Protein AF-A0A376JUL7-F1 (afdb_monomer_lite)

Foldseek 3Di:
DQVLPDVQRLVLLLVLLVVQADPQQKHFDPDLQVSLVSSVQPDPCSSVSSVVSVVVCVVLPQWDFPQDPVGGRRMIGGDDVLLSVVVCVVVVVDDPDPVVVVVVVVCVVVVHDSPD

Secondary structure (DSSP, 8-state):
-GGGSTT---HHHHHHHHTT--TTSEEE-S-HHHHHHHTT--STTHHHHHHHHHHHHHHTTSEEEEEETTEEEEEEEEPPHHHHHHHHHHTTSS-SSHHHHHHHHHHHHTT--S--

pLDDT: mean 92.74, std 5.97, range [58.25, 98.31]

Structure (mmCIF, N/CA/C/O backbone):
data_AF-A0A376JUL7-F1
#
_entry.id   AF-A0A376JUL7-F1
#
loop_
_atom_site.group_PDB
_atom_site.id
_atom_site.type_symbol
_atom_site.label_atom_id
_atom_site.label_alt_id
_atom_site.label_comp_id
_atom_site.label_asym_id
_atom_site.label_entity_id
_atom_site.label_seq_id
_atom_site.pdbx_PDB_ins_code
_atom_site.Cartn_x
_atom_site.Cartn_y
_atom_site.Cartn_z
_atom_site.occupancy
_atom_site.B_iso_or_equiv
_atom_site.auth_seq_id
_atom_site.auth_comp_id
_atom_site.auth_asym_id
_atom_site.auth_atom_id
_atom_site.pdbx_PDB_model_num
ATOM 1 N N . MET A 1 1 ? -3.459 5.100 6.766 1.00 87.56 1 MET A N 1
ATOM 2 C CA . MET A 1 1 ? -2.263 4.467 6.167 1.00 87.56 1 MET A CA 1
ATOM 3 C C . MET A 1 1 ? -0.991 5.265 6.417 1.00 87.56 1 MET A C 1
ATOM 5 O O . MET A 1 1 ? -0.087 4.705 7.010 1.00 87.56 1 MET A O 1
ATOM 9 N N . ASP A 1 2 ? -0.907 6.551 6.065 1.00 92.69 2 ASP A N 1
ATOM 10 C CA . ASP A 1 2 ? 0.360 7.309 6.191 1.00 92.69 2 ASP A CA 1
ATOM 11 C C . ASP A 1 2 ? 0.894 7.420 7.625 1.00 92.69 2 ASP A C 1
ATOM 13 O O . ASP A 1 2 ? 2.094 7.302 7.853 1.00 92.69 2 ASP A O 1
ATOM 17 N N . GLY A 1 3 ? 0.004 7.525 8.616 1.00 89.81 3 GLY A N 1
ATOM 18 C CA . GLY A 1 3 ? 0.389 7.470 10.031 1.00 89.81 3 GLY A CA 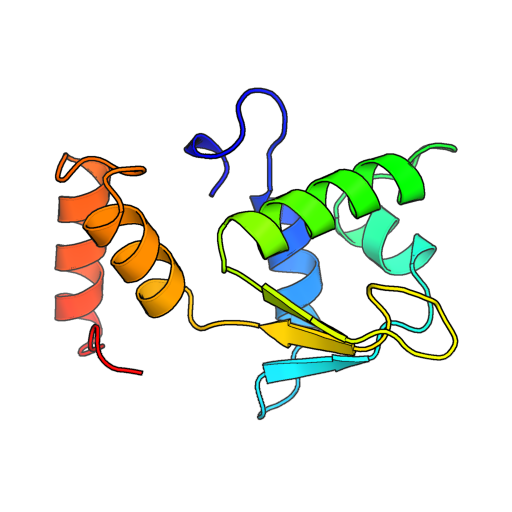1
ATOM 19 C C . GLY A 1 3 ? 1.028 6.142 10.473 1.00 89.81 3 GLY A C 1
ATOM 20 O O . GLY A 1 3 ? 1.669 6.107 11.516 1.00 89.81 3 GLY A O 1
ATOM 21 N N . LEU A 1 4 ? 0.892 5.068 9.684 1.00 90.38 4 LEU A N 1
ATOM 22 C CA . LEU A 1 4 ? 1.474 3.742 9.947 1.00 90.38 4 LEU A CA 1
ATOM 23 C C . LEU A 1 4 ? 2.890 3.591 9.368 1.00 90.38 4 LEU A C 1
ATOM 25 O O . LEU A 1 4 ? 3.541 2.568 9.577 1.00 90.38 4 LEU A O 1
ATOM 29 N N . SER A 1 5 ? 3.375 4.585 8.617 1.00 92.50 5 SER A N 1
ATOM 30 C CA . SER A 1 5 ? 4.711 4.576 8.022 1.00 92.50 5 SER A CA 1
ATOM 31 C C . SER A 1 5 ? 5.315 5.980 8.034 1.00 92.50 5 SER A C 1
ATOM 33 O O . SER A 1 5 ? 5.190 6.775 7.099 1.00 92.50 5 SER A O 1
ATOM 35 N N . LYS A 1 6 ? 5.974 6.310 9.149 1.00 90.19 6 LYS A N 1
ATOM 36 C CA . LYS A 1 6 ? 6.545 7.640 9.384 1.00 90.19 6 LYS A CA 1
ATOM 37 C C . LYS A 1 6 ? 7.601 7.987 8.326 1.00 90.19 6 LYS A C 1
ATOM 39 O O . LYS A 1 6 ? 8.531 7.222 8.094 1.00 90.19 6 LYS A O 1
ATOM 44 N N . GLY A 1 7 ? 7.456 9.154 7.693 1.00 90.44 7 GLY A N 1
ATOM 45 C CA . GLY A 1 7 ? 8.348 9.613 6.616 1.00 90.44 7 GLY A CA 1
ATOM 46 C C . GLY A 1 7 ? 8.235 8.795 5.325 1.00 90.44 7 GLY A C 1
ATOM 47 O O . GLY A 1 7 ? 9.077 8.913 4.438 1.00 90.44 7 GLY A O 1
ATOM 48 N N . SER A 1 8 ? 7.226 7.928 5.228 1.00 93.31 8 SER A N 1
ATOM 49 C CA . SER A 1 8 ? 7.064 6.977 4.138 1.00 93.31 8 SER A CA 1
ATOM 50 C C . SER A 1 8 ? 5.584 6.790 3.781 1.00 93.31 8 SER A C 1
ATOM 52 O O . SER A 1 8 ? 5.060 5.690 3.929 1.00 93.31 8 SER A O 1
ATOM 54 N N . PRO A 1 9 ? 4.894 7.853 3.314 1.00 94.44 9 PRO A N 1
ATOM 55 C CA . PRO A 1 9 ? 3.460 7.798 3.035 1.00 94.44 9 PRO A CA 1
ATOM 56 C C . PRO A 1 9 ? 3.134 6.666 2.056 1.00 94.44 9 PRO A C 1
ATOM 58 O O . PRO A 1 9 ? 3.854 6.452 1.078 1.00 94.44 9 PRO A O 1
ATOM 61 N N . LEU A 1 10 ? 2.070 5.927 2.363 1.00 97.19 10 LEU A N 1
ATOM 62 C CA . LEU A 1 10 ? 1.624 4.726 1.654 1.00 97.19 10 LEU A CA 1
ATOM 63 C C . LEU A 1 10 ? 0.364 4.985 0.818 1.00 97.19 10 LEU A C 1
ATOM 65 O O . LEU A 1 10 ? 0.068 4.212 -0.090 1.00 97.19 10 LEU A O 1
ATOM 69 N N . SER A 1 11 ? -0.391 6.039 1.139 1.00 95.88 11 SER A N 1
ATOM 70 C CA . SER A 1 11 ? -1.715 6.321 0.579 1.00 95.88 11 SER A CA 1
ATOM 71 C C . SER A 1 11 ? -1.713 6.448 -0.942 1.00 95.88 11 SER A C 1
ATOM 73 O O . SER A 1 11 ? -2.561 5.840 -1.585 1.00 95.88 11 SER A O 1
ATOM 75 N N . THR A 1 12 ? -0.745 7.156 -1.532 1.00 97.25 12 THR A N 1
ATOM 76 C CA . THR A 1 12 ? -0.665 7.327 -2.994 1.00 97.25 12 THR A CA 1
ATOM 77 C C . THR A 1 12 ? -0.347 6.020 -3.712 1.00 97.25 12 THR A C 1
ATOM 79 O O . THR A 1 12 ? -0.926 5.741 -4.756 1.00 97.25 12 THR A O 1
ATOM 82 N N . THR A 1 13 ? 0.511 5.176 -3.128 1.00 98.00 13 THR A N 1
ATOM 83 C CA . THR A 1 13 ? 0.790 3.836 -3.668 1.00 98.00 13 THR A CA 1
ATOM 84 C C . THR A 1 13 ? -0.438 2.940 -3.598 1.00 98.00 13 THR A C 1
ATOM 86 O O . THR A 1 13 ? -0.762 2.266 -4.570 1.00 98.00 13 THR A O 1
ATOM 89 N N . TYR A 1 14 ? -1.149 2.952 -2.470 1.00 97.12 14 TYR A N 1
ATOM 90 C CA . TYR A 1 14 ? -2.385 2.188 -2.328 1.00 97.12 14 TYR A CA 1
ATOM 91 C C . TYR A 1 14 ? -3.475 2.673 -3.293 1.00 97.12 14 TYR A C 1
ATOM 93 O O . TYR A 1 14 ? -4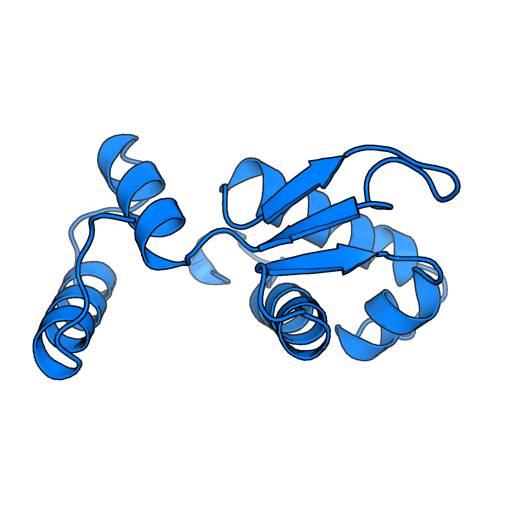.159 1.861 -3.906 1.00 97.12 14 TYR A O 1
ATOM 101 N N . LEU A 1 15 ? -3.610 3.989 -3.472 1.00 96.69 15 LEU A N 1
ATOM 102 C CA . LEU A 1 15 ? -4.586 4.581 -4.384 1.00 96.69 15 LEU A CA 1
ATOM 103 C C . LEU A 1 15 ? -4.300 4.218 -5.849 1.00 96.69 15 LEU A C 1
ATOM 105 O O . LEU A 1 15 ? -5.224 3.862 -6.574 1.00 96.69 15 LEU A O 1
ATOM 109 N N . ALA A 1 16 ? -3.031 4.242 -6.268 1.00 96.81 16 ALA A N 1
ATOM 110 C CA . ALA A 1 16 ? -2.634 3.817 -7.611 1.00 96.81 16 ALA A CA 1
ATOM 111 C C . ALA A 1 16 ? -2.987 2.342 -7.881 1.00 96.81 16 ALA A C 1
ATOM 113 O O . ALA A 1 16 ? -3.435 2.004 -8.974 1.00 96.81 16 ALA A O 1
ATOM 114 N N . LEU A 1 17 ? -2.846 1.469 -6.875 1.00 96.88 17 LEU A N 1
ATOM 115 C CA . LEU A 1 17 ? -3.330 0.091 -6.971 1.00 96.88 17 LEU A CA 1
ATOM 116 C C . LEU A 1 17 ? -4.857 0.041 -7.075 1.00 96.88 17 LEU A C 1
ATOM 118 O O . LEU A 1 17 ? -5.372 -0.635 -7.957 1.00 96.88 17 LEU A O 1
ATOM 122 N N . TRP A 1 18 ? -5.571 0.768 -6.210 1.00 94.50 18 TRP A N 1
ATOM 123 C CA . TRP A 1 18 ? -7.037 0.786 -6.171 1.00 94.50 18 TRP A CA 1
ATOM 124 C C . TRP A 1 18 ? -7.657 1.148 -7.525 1.00 94.50 18 TRP A C 1
ATOM 126 O O . TRP A 1 18 ? -8.648 0.552 -7.930 1.00 94.50 18 TRP A O 1
ATOM 136 N N . PHE A 1 19 ? -7.051 2.075 -8.270 1.00 94.06 19 PHE A N 1
ATOM 137 C CA . PHE A 1 19 ? -7.516 2.440 -9.613 1.00 94.06 19 PHE A CA 1
ATOM 138 C C . PHE A 1 19 ? -7.372 1.334 -10.668 1.00 94.06 19 PHE A C 1
ATOM 140 O O . PHE A 1 19 ? -7.954 1.448 -11.743 1.00 94.06 19 PHE A O 1
ATOM 147 N N . ARG A 1 20 ? -6.604 0.278 -10.386 1.00 92.31 20 ARG A N 1
ATOM 148 C CA . ARG A 1 20 ? -6.350 -0.853 -11.293 1.00 92.31 20 ARG A CA 1
ATOM 149 C C . ARG A 1 20 ? -7.043 -2.147 -10.859 1.00 92.31 20 ARG A C 1
ATOM 151 O O . ARG A 1 20 ? -6.806 -3.186 -11.468 1.00 92.31 20 ARG A O 1
ATOM 158 N N . VAL A 1 21 ? -7.843 -2.094 -9.797 1.00 90.56 21 VAL A N 1
ATOM 159 C CA . VAL A 1 21 ? -8.551 -3.244 -9.226 1.00 90.56 21 VAL A CA 1
ATOM 160 C C . VAL A 1 21 ? -9.633 -3.750 -10.188 1.00 90.56 21 VAL A C 1
ATOM 162 O O . VAL A 1 21 ? -10.434 -2.955 -10.674 1.00 90.56 21 VAL A O 1
ATOM 165 N N . SER A 1 22 ? -9.662 -5.064 -10.449 1.00 87.88 22 SER A N 1
ATOM 166 C CA . SER A 1 22 ? -10.816 -5.739 -11.064 1.00 87.88 22 SER A CA 1
ATOM 167 C C . SER A 1 22 ? -11.959 -5.924 -10.061 1.00 87.88 22 SER A C 1
ATOM 169 O O . SER A 1 22 ? -11.774 -5.729 -8.860 1.00 87.88 22 SER A O 1
ATOM 171 N N . ASP A 1 23 ? -13.124 -6.382 -10.517 1.00 79.69 23 ASP A N 1
ATOM 172 C CA . ASP A 1 23 ? -14.262 -6.662 -9.630 1.00 79.69 23 ASP A CA 1
ATOM 173 C C . ASP A 1 23 ? -13.916 -7.663 -8.505 1.00 79.69 23 ASP A C 1
ATOM 175 O O . ASP A 1 23 ? -14.470 -7.573 -7.409 1.00 79.69 23 ASP A O 1
ATOM 179 N N . GLU A 1 24 ? -12.954 -8.574 -8.719 1.00 83.38 24 GLU A N 1
ATOM 180 C CA . GLU A 1 24 ? -12.495 -9.528 -7.695 1.00 83.38 24 GLU A CA 1
ATOM 181 C C . GLU A 1 24 ? -11.382 -8.997 -6.771 1.00 83.38 24 GLU A C 1
ATOM 183 O O . GLU A 1 24 ? -10.833 -9.754 -5.967 1.00 83.38 24 GLU A O 1
ATOM 188 N N . GLY A 1 25 ? -10.996 -7.722 -6.868 1.00 88.94 25 GLY A N 1
ATOM 189 C CA . GLY A 1 25 ? -9.930 -7.165 -6.026 1.00 88.94 25 GLY A CA 1
ATOM 190 C C . GLY A 1 25 ? -8.508 -7.470 -6.513 1.00 88.94 25 GLY A C 1
ATOM 191 O O . GLY A 1 25 ? -7.544 -7.116 -5.827 1.00 88.94 25 GLY A O 1
ATOM 192 N N . LEU A 1 26 ? -8.351 -8.150 -7.654 1.00 95.00 26 LEU A N 1
ATOM 193 C CA . LEU A 1 26 ? -7.066 -8.622 -8.171 1.00 95.00 26 LEU A CA 1
ATOM 194 C C . LEU A 1 26 ? -6.450 -7.615 -9.149 1.00 95.00 26 LEU A C 1
ATOM 196 O O . LEU A 1 26 ? -7.131 -6.999 -9.964 1.00 95.00 26 LEU A O 1
ATOM 200 N N . ILE A 1 27 ? -5.127 -7.485 -9.084 1.00 96.50 27 ILE A N 1
ATOM 201 C CA . ILE A 1 27 ? -4.315 -6.666 -9.979 1.00 96.50 27 ILE A CA 1
ATOM 202 C C . ILE A 1 27 ? -3.169 -7.529 -10.508 1.00 96.50 27 ILE A C 1
ATOM 204 O O . ILE A 1 27 ? -2.419 -8.130 -9.732 1.00 96.50 27 ILE A O 1
ATOM 208 N N . GLU A 1 28 ? -2.996 -7.547 -11.829 1.00 96.19 28 GLU A N 1
ATOM 209 C CA . GLU A 1 28 ? -1.816 -8.112 -12.486 1.00 96.19 28 GLU A CA 1
ATOM 210 C C . GLU A 1 28 ? -0.842 -6.985 -12.869 1.00 96.19 28 GLU A C 1
ATOM 212 O O . GLU A 1 28 ? -1.111 -6.161 -13.747 1.00 96.19 28 GLU A O 1
ATOM 217 N N . ILE A 1 29 ? 0.316 -6.930 -12.210 1.00 96.25 29 ILE A N 1
ATOM 218 C CA . ILE A 1 29 ? 1.330 -5.897 -12.430 1.00 96.25 29 ILE A CA 1
ATOM 219 C C . ILE A 1 29 ? 2.357 -6.382 -13.453 1.00 96.25 29 ILE A C 1
ATOM 221 O O . ILE A 1 29 ? 3.298 -7.120 -13.141 1.00 96.25 29 ILE A O 1
ATOM 225 N N . ARG A 1 30 ? 2.219 -5.888 -14.684 1.00 95.12 30 ARG A N 1
ATOM 226 C CA . ARG A 1 30 ? 3.187 -6.124 -15.769 1.00 95.12 30 ARG A CA 1
ATOM 227 C C . ARG A 1 30 ? 4.268 -5.052 -15.864 1.00 95.12 30 ARG A C 1
ATOM 229 O O . ARG A 1 30 ? 5.404 -5.368 -16.201 1.00 95.12 30 ARG A O 1
ATOM 236 N N . ASP A 1 31 ? 3.931 -3.814 -15.512 1.00 94.75 31 ASP A N 1
ATOM 237 C CA . ASP A 1 31 ? 4.838 -2.670 -15.558 1.00 94.75 31 ASP A CA 1
ATOM 238 C C . ASP A 1 31 ? 4.911 -1.976 -14.190 1.00 94.75 31 ASP A C 1
ATOM 240 O O . ASP A 1 31 ? 3.994 -1.272 -13.761 1.00 94.75 31 ASP A O 1
ATOM 244 N N . LYS A 1 32 ? 6.029 -2.192 -13.490 1.00 95.44 32 LYS A N 1
ATOM 245 C CA . LYS A 1 32 ? 6.298 -1.571 -12.185 1.00 95.44 32 LYS A CA 1
ATOM 246 C C . LYS A 1 32 ? 6.655 -0.090 -12.305 1.00 95.44 32 LYS A C 1
ATOM 248 O O . LYS A 1 32 ? 6.443 0.648 -11.347 1.00 95.44 32 LYS A O 1
ATOM 253 N N . ALA A 1 33 ? 7.218 0.342 -13.434 1.00 95.69 33 ALA A N 1
ATOM 254 C CA . ALA A 1 33 ? 7.605 1.734 -13.637 1.00 95.69 33 ALA A CA 1
ATOM 255 C C . ALA A 1 33 ? 6.365 2.621 -13.785 1.00 95.69 33 ALA A C 1
ATOM 257 O O . ALA A 1 33 ? 6.299 3.669 -13.145 1.00 95.69 33 ALA A O 1
ATOM 258 N N . ALA A 1 34 ? 5.352 2.154 -14.523 1.00 95.44 34 ALA A N 1
ATOM 259 C CA . ALA A 1 34 ? 4.060 2.834 -14.621 1.00 95.44 34 ALA A CA 1
ATOM 260 C C . ALA A 1 34 ? 3.408 3.029 -13.241 1.00 95.44 34 ALA A C 1
ATOM 262 O O . ALA A 1 34 ? 3.053 4.147 -12.872 1.00 95.44 34 ALA A O 1
ATOM 263 N N . LEU A 1 35 ? 3.337 1.969 -12.429 1.00 96.31 35 LEU A N 1
ATOM 264 C CA . LEU A 1 35 ? 2.764 2.052 -11.081 1.00 96.31 35 LEU A CA 1
ATOM 265 C C . LEU A 1 35 ? 3.587 2.920 -10.125 1.00 96.31 35 LEU A C 1
ATOM 267 O O . LEU A 1 35 ? 3.018 3.629 -9.292 1.00 96.31 35 LEU A O 1
ATOM 271 N N . ALA A 1 36 ? 4.916 2.895 -10.233 1.00 97.44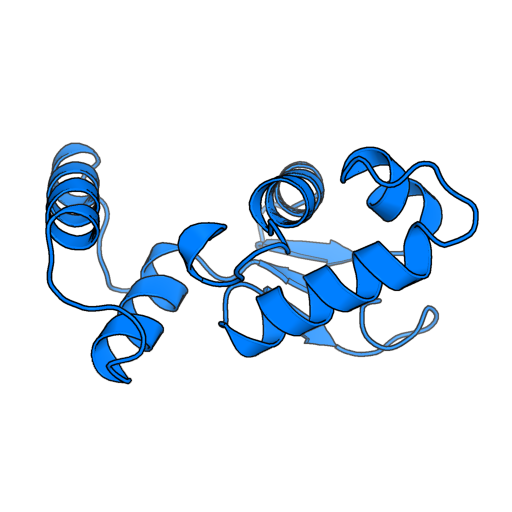 36 ALA A N 1
ATOM 272 C CA . ALA A 1 36 ? 5.768 3.795 -9.468 1.00 97.44 36 ALA A CA 1
ATOM 273 C C . ALA A 1 36 ? 5.486 5.263 -9.823 1.00 97.44 36 ALA A C 1
ATOM 275 O O . ALA A 1 36 ? 5.315 6.083 -8.920 1.00 97.44 36 ALA A O 1
ATOM 276 N N . PHE A 1 37 ? 5.363 5.575 -11.114 1.00 97.19 37 PHE A N 1
ATOM 277 C CA . PHE A 1 37 ? 5.035 6.914 -11.595 1.00 97.19 37 PHE A CA 1
ATOM 278 C C . PHE A 1 37 ? 3.645 7.373 -11.128 1.00 97.19 37 PHE A C 1
ATOM 280 O O . PHE A 1 37 ? 3.526 8.453 -10.555 1.00 97.19 37 PHE A O 1
ATOM 287 N N . GLU A 1 38 ? 2.620 6.530 -11.272 1.00 96.12 38 GLU A N 1
ATOM 288 C CA . GLU A 1 38 ? 1.247 6.790 -10.797 1.00 96.12 38 GLU A CA 1
ATOM 289 C C . GLU A 1 38 ? 1.178 7.000 -9.280 1.00 96.12 38 GLU A C 1
ATOM 291 O O . GLU A 1 38 ? 0.375 7.787 -8.785 1.00 96.12 38 GLU A O 1
ATOM 296 N N . SER A 1 39 ? 2.068 6.343 -8.535 1.00 97.06 39 SER A N 1
ATOM 297 C CA . SER A 1 39 ? 2.213 6.529 -7.087 1.00 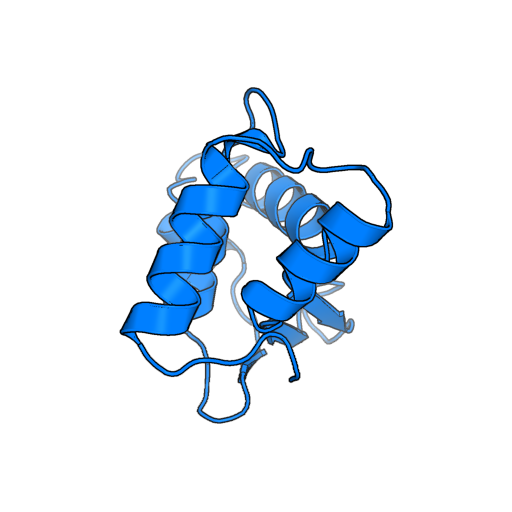97.06 39 SER A CA 1
ATOM 298 C C . SER A 1 39 ? 2.935 7.831 -6.703 1.00 97.06 39 SER A C 1
ATOM 300 O O . SER A 1 39 ? 3.081 8.114 -5.508 1.00 97.06 39 SER A O 1
ATOM 302 N N . GLY A 1 40 ? 3.402 8.607 -7.688 1.00 96.56 40 GLY A N 1
ATOM 303 C CA . GLY A 1 40 ? 4.131 9.866 -7.521 1.00 96.56 40 GLY A CA 1
ATOM 304 C C . GLY A 1 40 ? 5.659 9.736 -7.512 1.00 96.56 40 GLY A C 1
ATOM 305 O O . GLY A 1 40 ? 6.347 10.687 -7.139 1.00 96.56 40 GLY A O 1
ATOM 306 N N . PHE A 1 41 ? 6.226 8.588 -7.895 1.00 96.81 41 PHE A N 1
ATOM 307 C CA . PHE A 1 41 ? 7.673 8.345 -7.879 1.00 96.81 41 PHE A CA 1
ATOM 308 C C . PHE A 1 41 ? 8.278 8.404 -9.290 1.00 96.81 41 PHE A C 1
ATOM 310 O O . PHE A 1 41 ? 8.503 7.378 -9.926 1.00 96.81 41 PHE A O 1
ATOM 317 N N . ALA A 1 42 ? 8.590 9.613 -9.766 1.00 92.12 42 ALA A N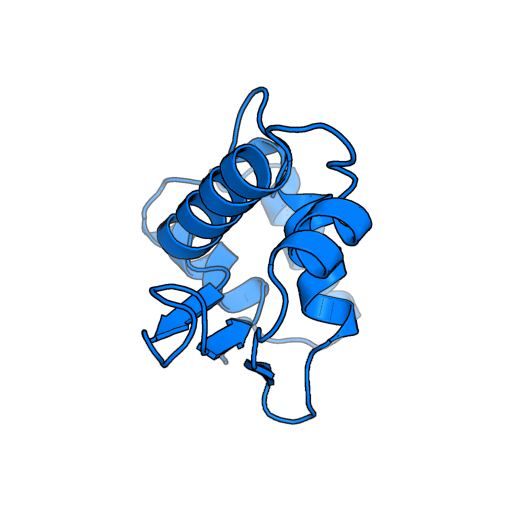 1
ATOM 318 C CA . ALA A 1 42 ? 9.104 9.853 -11.123 1.00 92.12 42 ALA A CA 1
ATOM 319 C C . ALA A 1 42 ? 10.647 9.831 -11.265 1.00 92.12 42 ALA A C 1
ATOM 321 O O . ALA A 1 42 ? 11.172 10.181 -12.317 1.00 92.12 42 ALA A O 1
ATOM 322 N N . SER A 1 43 ? 11.394 9.474 -10.215 1.00 91.81 43 SER A N 1
ATOM 323 C CA . SER A 1 43 ? 12.866 9.480 -10.236 1.00 91.81 43 SER A CA 1
ATOM 324 C C . SER A 1 43 ? 13.465 8.155 -10.726 1.00 91.81 43 SER A C 1
ATOM 326 O O . SER A 1 43 ? 12.782 7.134 -10.771 1.00 91.81 43 SER A O 1
ATOM 328 N N . GLU A 1 44 ? 14.779 8.128 -10.985 1.00 86.81 44 GLU A N 1
ATOM 329 C CA . GLU A 1 44 ? 15.530 6.901 -11.328 1.00 86.81 44 GLU A CA 1
ATOM 330 C C . GLU A 1 44 ? 15.393 5.788 -10.276 1.00 86.81 44 GLU A C 1
ATOM 332 O O . GLU A 1 44 ? 15.489 4.602 -10.583 1.00 86.81 44 GLU A O 1
ATOM 337 N N . ARG A 1 45 ? 15.140 6.159 -9.015 1.00 93.31 45 ARG A N 1
ATOM 338 C CA . ARG A 1 45 ? 14.916 5.219 -7.905 1.00 93.31 45 ARG A CA 1
ATOM 339 C C . ARG A 1 45 ? 13.434 4.962 -7.635 1.00 93.31 45 ARG A C 1
ATOM 341 O O . ARG A 1 45 ? 13.111 4.307 -6.644 1.00 93.31 45 ARG A O 1
ATOM 348 N N . GLY A 1 46 ? 12.538 5.453 -8.491 1.00 96.44 46 GLY A N 1
ATOM 349 C CA . GLY A 1 46 ? 11.096 5.442 -8.264 1.00 96.44 46 GLY A CA 1
ATOM 350 C C . GLY A 1 46 ? 10.536 4.040 -8.054 1.00 96.44 46 GLY A C 1
ATOM 351 O O . GLY A 1 46 ? 9.813 3.814 -7.086 1.00 96.44 46 GLY A O 1
ATOM 352 N N . VAL A 1 47 ? 10.962 3.069 -8.869 1.00 97.00 47 VAL A N 1
ATOM 353 C CA . VAL A 1 47 ? 10.570 1.654 -8.718 1.00 97.00 47 VAL A CA 1
ATOM 354 C C . VAL A 1 47 ? 11.044 1.070 -7.386 1.00 97.00 47 VAL A C 1
ATOM 356 O O . VAL A 1 47 ? 10.298 0.341 -6.736 1.00 97.00 47 VAL A O 1
ATOM 359 N N . THR A 1 48 ? 12.253 1.410 -6.935 1.00 96.94 48 THR A N 1
ATOM 360 C CA . THR A 1 48 ? 12.785 0.951 -5.642 1.00 96.94 48 THR A CA 1
ATOM 361 C C . THR A 1 48 ? 11.998 1.545 -4.477 1.00 96.94 48 THR A C 1
ATOM 363 O O . THR A 1 48 ? 11.627 0.825 -3.548 1.00 96.94 48 THR A O 1
ATOM 366 N N . THR A 1 49 ? 11.700 2.847 -4.526 1.00 97.38 49 THR A N 1
ATOM 367 C CA . THR A 1 49 ? 10.869 3.515 -3.517 1.00 97.38 49 THR A CA 1
ATOM 368 C C . THR A 1 49 ? 9.469 2.912 -3.483 1.00 97.38 49 THR A C 1
ATOM 370 O O . THR A 1 49 ? 8.997 2.539 -2.408 1.00 97.38 49 THR A O 1
ATOM 373 N N . TRP A 1 50 ? 8.845 2.739 -4.648 1.00 97.94 50 TRP A N 1
ATOM 374 C CA . TRP A 1 50 ? 7.546 2.091 -4.805 1.00 97.94 50 TRP A CA 1
ATOM 375 C C . TRP A 1 50 ? 7.540 0.671 -4.232 1.00 97.94 50 TRP A C 1
ATOM 377 O O . TRP A 1 50 ? 6.684 0.344 -3.414 1.00 97.94 50 TRP A O 1
ATOM 387 N N . ALA A 1 51 ? 8.539 -0.153 -4.557 1.00 97.69 51 ALA A N 1
ATOM 388 C CA . ALA A 1 51 ? 8.659 -1.506 -4.019 1.00 97.69 51 ALA A CA 1
ATOM 389 C C . ALA A 1 51 ? 8.756 -1.504 -2.483 1.00 97.69 51 ALA A C 1
ATOM 391 O O . ALA A 1 51 ? 8.156 -2.351 -1.825 1.00 97.69 51 ALA A O 1
ATOM 392 N N . GLY A 1 52 ? 9.441 -0.523 -1.888 1.00 97.81 52 GLY A N 1
ATOM 393 C CA . GLY A 1 52 ? 9.450 -0.325 -0.436 1.00 97.81 52 GLY A CA 1
ATOM 394 C C . GLY A 1 52 ? 8.057 -0.039 0.144 1.00 97.81 52 GLY A C 1
ATOM 395 O O . GLY A 1 52 ? 7.706 -0.577 1.196 1.00 97.81 52 GLY A O 1
ATOM 396 N N . ARG A 1 53 ? 7.233 0.757 -0.551 1.00 98.31 53 ARG A N 1
ATOM 397 C CA . ARG A 1 53 ? 5.831 1.019 -0.167 1.00 98.31 53 ARG A CA 1
ATOM 398 C C . ARG A 1 53 ? 4.969 -0.234 -0.285 1.00 98.31 53 ARG A C 1
ATOM 400 O O . ARG A 1 53 ? 4.243 -0.545 0.654 1.00 98.31 53 ARG A O 1
ATOM 407 N N . MET A 1 54 ? 5.117 -0.989 -1.373 1.00 98.25 54 MET A N 1
ATOM 408 C CA . MET A 1 54 ? 4.434 -2.270 -1.586 1.00 98.25 54 MET A CA 1
ATOM 409 C C . MET A 1 54 ? 4.747 -3.275 -0.472 1.00 98.25 54 MET A C 1
ATOM 411 O O . MET A 1 54 ? 3.835 -3.883 0.085 1.00 98.25 54 MET A O 1
ATOM 415 N N . LYS A 1 55 ? 6.021 -3.398 -0.072 1.00 98.31 55 LYS A N 1
ATOM 416 C CA . LYS A 1 55 ? 6.424 -4.251 1.061 1.00 98.31 55 LYS A CA 1
ATOM 417 C C . LYS A 1 55 ? 5.725 -3.845 2.351 1.00 98.31 55 LYS A C 1
ATOM 419 O O . LYS A 1 55 ? 5.208 -4.712 3.049 1.00 98.31 55 LYS A O 1
ATOM 424 N N . LYS A 1 56 ? 5.650 -2.542 2.642 1.00 97.94 56 LYS A N 1
ATOM 425 C CA . LYS A 1 56 ? 4.988 -2.060 3.860 1.00 97.94 56 LYS A CA 1
ATOM 426 C C . LYS A 1 56 ? 3.472 -2.256 3.821 1.00 97.94 56 LYS A C 1
ATOM 428 O O . LYS A 1 56 ? 2.891 -2.626 4.834 1.00 97.94 56 LYS A O 1
ATOM 433 N N . LEU A 1 57 ? 2.835 -2.058 2.666 1.00 98.12 57 LEU A N 1
ATOM 434 C CA . LEU A 1 57 ? 1.410 -2.354 2.477 1.00 98.12 57 LEU A CA 1
ATOM 435 C C . LEU A 1 57 ? 1.110 -3.842 2.700 1.00 98.12 57 LEU A C 1
ATOM 437 O O . LEU A 1 57 ? 0.123 -4.164 3.359 1.00 98.12 57 LEU A O 1
ATOM 441 N N . LYS A 1 58 ? 1.978 -4.733 2.202 1.00 98.00 58 LYS A N 1
ATOM 442 C CA . LYS A 1 58 ? 1.881 -6.184 2.420 1.00 98.00 58 LYS A CA 1
ATOM 443 C C . LYS A 1 58 ? 2.058 -6.545 3.895 1.00 98.00 58 LYS A C 1
ATOM 445 O O . LYS A 1 58 ? 1.253 -7.288 4.442 1.00 98.00 58 LYS A O 1
ATOM 450 N N . GLU A 1 59 ? 3.083 -5.997 4.546 1.00 96.88 59 GLU A N 1
ATOM 451 C CA . GLU A 1 59 ? 3.360 -6.204 5.976 1.00 96.88 59 GLU A CA 1
ATOM 452 C C . GLU A 1 59 ? 2.174 -5.777 6.855 1.00 96.88 59 GLU A C 1
ATOM 454 O O . GLU A 1 59 ? 1.770 -6.511 7.750 1.00 96.88 59 GLU A O 1
ATOM 459 N N . LEU A 1 60 ? 1.572 -4.623 6.552 1.00 96.69 60 LEU A N 1
ATOM 460 C CA . LEU A 1 60 ? 0.406 -4.088 7.262 1.00 96.69 60 LEU A CA 1
ATOM 461 C C . LEU A 1 60 ? -0.919 -4.778 6.882 1.00 96.69 60 LEU A C 1
ATOM 463 O O . LEU A 1 60 ? -1.962 -4.428 7.427 1.00 96.69 60 LEU A O 1
ATOM 467 N N . GLY A 1 61 ? -0.902 -5.728 5.941 1.00 96.81 61 GLY A N 1
ATOM 468 C CA . GLY A 1 61 ? -2.074 -6.510 5.544 1.00 96.81 61 GLY A CA 1
ATOM 469 C C . GLY A 1 61 ? -3.074 -5.794 4.633 1.00 96.81 61 GLY A C 1
ATOM 470 O O . GLY A 1 61 ? -4.172 -6.305 4.447 1.00 96.81 61 GLY A O 1
ATOM 471 N N . PHE A 1 62 ? -2.723 -4.643 4.049 1.00 97.12 62 PHE A N 1
ATOM 472 C CA . PHE A 1 62 ? -3.587 -3.945 3.082 1.00 97.12 62 PHE A CA 1
ATOM 473 C C . PHE A 1 62 ? -3.592 -4.609 1.703 1.00 97.12 62 PHE A C 1
ATOM 475 O O . PHE A 1 62 ? -4.522 -4.404 0.923 1.00 97.12 62 PHE A O 1
ATOM 482 N N . ILE A 1 63 ? -2.552 -5.387 1.398 1.00 97.88 63 ILE A N 1
ATOM 483 C CA . ILE A 1 63 ? -2.445 -6.162 0.165 1.00 97.88 63 ILE A CA 1
ATOM 484 C C . ILE A 1 63 ? -1.893 -7.556 0.457 1.00 97.88 63 ILE A C 1
ATOM 486 O O . ILE A 1 63 ? -1.080 -7.739 1.366 1.00 97.88 63 ILE A O 1
ATOM 490 N N . SER A 1 64 ? -2.289 -8.526 -0.358 1.00 97.62 64 SER A N 1
ATOM 491 C CA . SER A 1 64 ? -1.626 -9.825 -0.458 1.00 97.62 64 SER A CA 1
ATOM 492 C C . SER A 1 64 ? -0.938 -9.923 -1.812 1.00 97.62 64 SER A C 1
ATOM 494 O O . SER A 1 64 ? -1.475 -9.454 -2.811 1.00 97.62 64 SER A O 1
ATOM 496 N N . CYS A 1 65 ? 0.254 -10.513 -1.855 1.00 97.88 65 CYS A N 1
ATOM 497 C CA . CYS A 1 65 ? 1.050 -10.568 -3.078 1.00 97.88 65 CYS A CA 1
ATOM 498 C C . CYS A 1 65 ? 1.490 -11.995 -3.364 1.00 97.88 65 CYS A C 1
ATOM 500 O O . CYS A 1 65 ? 1.944 -12.698 -2.455 1.00 97.88 65 CYS A O 1
ATOM 502 N N . ARG A 1 66 ? 1.428 -12.381 -4.636 1.00 97.38 66 ARG A N 1
ATOM 503 C CA . ARG A 1 66 ? 1.955 -13.643 -5.144 1.00 97.38 66 ARG A CA 1
ATOM 504 C C . ARG A 1 66 ? 2.931 -13.371 -6.283 1.00 97.38 66 ARG A C 1
ATOM 506 O O . ARG A 1 66 ? 2.682 -12.545 -7.160 1.00 97.38 66 ARG A O 1
ATOM 513 N N . GLU A 1 67 ? 4.047 -14.089 -6.245 1.00 97.81 67 GLU A N 1
ATOM 514 C CA . GLU A 1 67 ? 5.078 -14.007 -7.270 1.00 97.81 67 GLU A CA 1
ATOM 515 C C . GLU A 1 67 ? 4.581 -14.539 -8.622 1.00 97.81 67 GLU A C 1
ATOM 517 O O . GLU A 1 67 ? 3.760 -15.458 -8.691 1.00 97.81 67 GLU A O 1
ATOM 522 N N . GLY A 1 68 ? 5.092 -13.944 -9.696 1.00 96.50 68 GLY A N 1
ATOM 523 C CA . GLY A 1 68 ? 4.842 -14.334 -11.080 1.00 96.50 68 GLY A CA 1
ATOM 524 C C . GLY A 1 68 ? 5.976 -13.856 -11.984 1.00 96.50 68 GLY A C 1
ATOM 525 O O . GLY A 1 68 ? 7.077 -13.576 -11.511 1.00 96.50 68 GLY A O 1
ATOM 526 N N . SER A 1 69 ? 5.722 -13.722 -13.286 1.00 95.69 69 SER A N 1
ATOM 527 C CA . SER A 1 69 ? 6.779 -13.465 -14.282 1.00 95.69 69 SER A CA 1
ATOM 528 C C . SER A 1 69 ? 7.506 -12.125 -14.115 1.00 95.69 69 SER A C 1
ATOM 530 O O . SER A 1 69 ? 8.631 -11.979 -14.583 1.00 95.69 69 SER A O 1
ATOM 532 N N . THR A 1 70 ? 6.906 -11.156 -13.418 1.00 93.50 70 THR A N 1
ATOM 533 C CA . THR A 1 70 ? 7.529 -9.853 -13.111 1.00 93.50 70 THR A CA 1
ATOM 534 C C . THR A 1 70 ? 8.036 -9.754 -11.665 1.00 93.50 70 THR A C 1
ATOM 536 O O . THR A 1 70 ? 8.443 -8.677 -11.221 1.00 93.50 70 THR A O 1
ATOM 539 N N . GLY A 1 71 ? 8.061 -10.859 -10.912 1.00 95.12 71 GLY A N 1
ATOM 540 C CA . GLY A 1 71 ? 8.585 -10.955 -9.543 1.00 95.12 71 GLY A CA 1
ATOM 541 C C . GLY A 1 71 ? 7.519 -10.870 -8.443 1.00 95.12 71 GLY A C 1
ATOM 542 O O . GLY A 1 71 ? 6.341 -11.120 -8.684 1.00 95.12 71 GLY A O 1
ATOM 543 N N . GLU A 1 72 ? 7.932 -10.510 -7.218 1.00 96.88 72 GLU A N 1
ATOM 544 C CA . GLU A 1 72 ? 7.132 -10.667 -5.979 1.00 96.88 72 GLU A CA 1
ATOM 545 C C . GLU A 1 72 ? 5.765 -9.952 -5.956 1.00 96.88 72 GLU A C 1
ATOM 547 O O . GLU A 1 72 ? 4.882 -10.335 -5.190 1.00 96.88 72 GLU A O 1
ATOM 552 N N . PHE A 1 73 ? 5.596 -8.914 -6.781 1.00 97.69 73 PHE A N 1
ATOM 553 C CA . PHE A 1 73 ? 4.375 -8.105 -6.878 1.00 97.69 73 PHE A CA 1
ATOM 554 C C . PHE A 1 73 ? 3.606 -8.344 -8.177 1.00 97.69 73 PHE A C 1
ATOM 556 O O . PHE A 1 73 ? 2.816 -7.495 -8.563 1.00 97.69 73 PHE A O 1
ATOM 563 N N . HIS A 1 74 ? 3.852 -9.448 -8.883 1.00 97.50 74 HIS A N 1
ATOM 564 C CA . HIS A 1 74 ? 3.181 -9.714 -10.153 1.00 97.50 74 HIS A CA 1
ATOM 565 C C . HIS A 1 74 ? 1.662 -9.845 -9.987 1.00 97.50 74 HIS A C 1
ATOM 567 O O . HIS A 1 74 ? 0.917 -9.231 -10.741 1.00 97.50 74 HIS A O 1
ATOM 573 N N . TYR A 1 75 ? 1.206 -10.583 -8.974 1.00 97.38 75 TYR A N 1
ATOM 574 C CA . TYR A 1 75 ? -0.203 -10.629 -8.590 1.00 97.38 75 TYR A CA 1
ATOM 575 C C . TYR A 1 75 ? -0.387 -9.945 -7.243 1.00 97.38 75 TYR A C 1
ATOM 577 O O . TYR A 1 75 ? 0.276 -10.308 -6.266 1.00 97.38 75 TYR A O 1
ATOM 585 N N . VAL A 1 76 ? -1.298 -8.978 -7.184 1.00 98.06 76 VAL A N 1
ATOM 586 C CA . VAL A 1 76 ? -1.636 -8.243 -5.963 1.00 98.06 76 VAL A CA 1
ATOM 587 C C . VAL A 1 76 ? -3.139 -8.309 -5.748 1.00 98.06 76 VAL A C 1
ATOM 589 O O . VAL A 1 76 ? -3.905 -7.896 -6.607 1.00 98.06 76 VAL A O 1
ATOM 592 N N . LEU A 1 77 ? -3.555 -8.816 -4.593 1.00 97.38 77 LEU A N 1
ATOM 593 C CA . LEU A 1 77 ? -4.936 -8.774 -4.131 1.00 97.38 77 LEU A CA 1
ATOM 594 C C . LEU A 1 77 ? -5.083 -7.610 -3.150 1.00 97.38 77 LEU A C 1
ATOM 596 O O . LEU A 1 77 ? -4.358 -7.555 -2.149 1.00 97.38 77 LEU A O 1
ATOM 600 N N . ILE A 1 78 ? -6.015 -6.698 -3.417 1.00 96.12 78 ILE A N 1
ATOM 601 C CA . ILE A 1 78 ? -6.404 -5.674 -2.449 1.00 96.12 78 ILE A CA 1
ATOM 602 C C . ILE A 1 78 ? -7.213 -6.330 -1.336 1.00 96.12 78 ILE A C 1
ATOM 604 O O . ILE A 1 78 ? -8.232 -6.972 -1.574 1.00 96.12 78 ILE A O 1
ATOM 608 N N . VAL A 1 79 ? -6.760 -6.145 -0.098 1.00 94.31 79 VAL A N 1
ATOM 609 C CA . VAL A 1 79 ? -7.525 -6.542 1.083 1.00 94.31 79 VAL A CA 1
ATOM 610 C C . VAL A 1 79 ? -8.453 -5.393 1.444 1.00 94.31 79 VAL A C 1
ATOM 612 O O . VAL A 1 79 ? -8.039 -4.228 1.451 1.00 94.31 79 VAL A O 1
ATOM 615 N N . HIS A 1 80 ? -9.706 -5.719 1.764 1.00 89.44 80 HIS A N 1
ATOM 616 C CA . HIS A 1 80 ? -10.670 -4.724 2.209 1.00 89.44 80 HIS A CA 1
ATOM 617 C C . HIS A 1 80 ? -10.083 -3.904 3.381 1.00 89.44 80 HIS A C 1
ATOM 619 O O . HIS A 1 80 ? -9.689 -4.495 4.395 1.00 89.44 80 HIS A O 1
ATOM 625 N N . PRO A 1 81 ? -10.016 -2.558 3.296 1.00 88.88 81 PRO A N 1
ATOM 626 C CA . PRO A 1 81 ? -9.326 -1.735 4.290 1.00 88.88 81 PRO A CA 1
ATOM 627 C C . PRO A 1 81 ? -9.786 -1.958 5.731 1.00 88.88 81 PRO A C 1
ATOM 629 O O . PRO A 1 81 ? -8.966 -1.897 6.645 1.00 88.88 81 PRO A O 1
ATOM 632 N N . LEU A 1 82 ? -11.079 -2.235 5.949 1.00 89.31 82 LEU A N 1
ATOM 633 C CA . LEU A 1 82 ? -11.608 -2.488 7.295 1.00 89.31 82 LEU A CA 1
ATOM 634 C C . LEU A 1 82 ? -11.060 -3.780 7.902 1.00 89.31 82 LEU A C 1
ATOM 636 O O . LEU A 1 82 ? -10.802 -3.814 9.101 1.00 89.31 82 LEU A O 1
ATOM 640 N N . VAL A 1 83 ? -10.821 -4.810 7.084 1.00 91.50 83 VAL A N 1
ATOM 641 C CA . VAL A 1 83 ? -10.231 -6.078 7.536 1.00 91.50 83 VAL A CA 1
ATOM 642 C C . VAL A 1 83 ? -8.780 -5.853 7.956 1.00 91.50 83 VAL A C 1
ATOM 644 O O . VAL A 1 83 ? -8.381 -6.267 9.044 1.00 91.50 83 VAL A O 1
ATOM 647 N N . ALA A 1 84 ? -8.010 -5.125 7.141 1.00 93.25 84 ALA A N 1
ATOM 648 C CA . ALA A 1 84 ? -6.634 -4.763 7.474 1.00 93.25 84 ALA A CA 1
ATOM 649 C C . ALA A 1 84 ? -6.568 -3.927 8.765 1.00 93.25 84 ALA A C 1
ATOM 651 O O . ALA A 1 84 ? -5.791 -4.229 9.666 1.00 93.25 84 ALA A O 1
ATOM 652 N N . VAL A 1 85 ? -7.424 -2.909 8.902 1.00 91.44 85 VAL A N 1
ATOM 653 C CA . VAL A 1 85 ? -7.459 -2.062 10.105 1.00 91.44 85 VAL A CA 1
ATOM 654 C C . VAL A 1 85 ? -7.884 -2.847 11.345 1.00 91.44 85 VAL A C 1
ATOM 656 O O . VAL A 1 85 ? -7.252 -2.682 12.386 1.00 91.44 85 VAL A O 1
ATOM 659 N N . LYS A 1 86 ? -8.900 -3.714 11.247 1.00 90.50 86 LYS A N 1
ATOM 660 C CA . LYS A 1 86 ? -9.322 -4.596 12.345 1.00 90.50 86 LYS A CA 1
ATOM 661 C C . LYS A 1 86 ? -8.160 -5.447 12.843 1.00 90.50 86 LYS A C 1
ATOM 663 O O . LYS A 1 86 ? -7.853 -5.411 14.029 1.00 90.50 86 LYS A O 1
ATOM 668 N N . LYS A 1 87 ? -7.446 -6.104 11.927 1.00 93.25 87 LYS A N 1
ATOM 669 C CA . LYS A 1 87 ? -6.254 -6.888 12.261 1.00 93.25 87 LYS A CA 1
ATOM 670 C C . LYS A 1 87 ? -5.209 -6.051 13.011 1.00 93.25 87 LYS A C 1
ATOM 672 O O . LYS A 1 87 ? -4.722 -6.471 14.052 1.00 93.25 87 LYS A O 1
ATOM 677 N N . LEU A 1 88 ? -4.900 -4.848 12.523 1.00 94.00 88 LEU A N 1
ATOM 678 C CA . LEU A 1 88 ? -3.912 -3.967 13.159 1.00 94.00 88 LEU A CA 1
ATOM 679 C C . LEU A 1 88 ? -4.349 -3.460 14.547 1.00 94.00 88 LEU A C 1
ATOM 681 O O . LEU A 1 88 ? -3.495 -3.148 15.378 1.00 94.00 88 LEU A O 1
ATOM 685 N N . LEU A 1 89 ? -5.655 -3.345 14.801 1.00 92.06 89 LEU A N 1
ATOM 686 C CA . LEU A 1 89 ? -6.199 -3.030 16.127 1.00 92.06 89 LEU A CA 1
ATOM 687 C C . LEU A 1 89 ? -6.080 -4.225 17.071 1.00 92.06 89 LEU A C 1
ATOM 689 O O . LEU A 1 89 ? -5.662 -4.049 18.214 1.00 92.06 89 LEU A O 1
ATOM 693 N N . ASP A 1 90 ? -6.427 -5.419 16.591 1.00 92.38 90 ASP A N 1
ATOM 694 C CA . ASP A 1 90 ? -6.365 -6.660 17.367 1.00 92.38 90 ASP A CA 1
ATOM 695 C C . ASP A 1 90 ? -4.913 -7.006 17.751 1.00 92.38 90 ASP A C 1
ATOM 697 O O . ASP A 1 90 ? -4.655 -7.473 18.858 1.00 92.38 90 ASP A O 1
ATOM 701 N N . GLU A 1 91 ? -3.949 -6.685 16.882 1.00 94.31 91 GLU A N 1
ATOM 702 C CA . GLU A 1 91 ? -2.505 -6.809 17.138 1.00 94.31 91 GLU A CA 1
ATOM 703 C C . GLU A 1 91 ? -1.928 -5.669 18.004 1.00 94.31 91 GLU A C 1
ATOM 705 O O . GLU A 1 91 ? -0.744 -5.683 18.342 1.00 94.31 91 GLU A O 1
ATOM 710 N N . GLY A 1 92 ? -2.728 -4.658 18.360 1.00 92.38 92 GLY A N 1
ATOM 711 C CA . GLY A 1 92 ? -2.287 -3.516 19.169 1.00 92.38 92 GLY A CA 1
ATOM 712 C C . GLY A 1 92 ? -1.339 -2.544 18.453 1.00 92.38 92 GLY A C 1
ATOM 713 O O . GLY A 1 92 ? -0.759 -1.668 19.096 1.00 92.38 92 GLY A O 1
ATOM 714 N N . ILE A 1 93 ? -1.187 -2.662 17.130 1.00 91.25 93 ILE A N 1
ATOM 715 C CA . ILE A 1 93 ? -0.353 -1.771 16.306 1.00 91.25 93 ILE A CA 1
ATOM 716 C C . ILE A 1 93 ? -1.000 -0.384 16.193 1.00 91.25 93 ILE A C 1
ATOM 718 O O . ILE A 1 93 ? -0.307 0.636 16.178 1.00 91.25 93 ILE A O 1
ATOM 722 N N . ILE A 1 94 ? -2.333 -0.336 16.120 1.00 90.06 94 ILE A N 1
ATOM 723 C CA . ILE A 1 94 ? -3.116 0.904 16.121 1.00 90.06 94 ILE A CA 1
ATOM 724 C C . ILE A 1 94 ? -3.889 1.005 17.442 1.00 90.06 94 ILE A C 1
ATOM 726 O O . ILE A 1 94 ? -4.551 0.046 17.833 1.00 90.06 94 ILE A O 1
ATOM 730 N N . PRO A 1 95 ? -3.877 2.161 18.130 1.00 87.69 95 PRO A N 1
ATOM 731 C CA . PRO A 1 95 ? -4.676 2.347 19.335 1.00 87.69 95 PRO A CA 1
ATOM 732 C C . PRO A 1 95 ? -6.158 2.591 19.011 1.00 87.69 95 PRO A C 1
ATOM 734 O O . PRO A 1 95 ? -6.498 3.242 18.017 1.00 87.69 95 PRO A O 1
ATOM 737 N N . LYS A 1 96 ? -7.048 2.191 19.930 1.00 84.19 96 LYS A N 1
ATOM 738 C CA . LYS A 1 96 ? -8.467 2.601 19.948 1.00 84.19 96 LYS A CA 1
ATOM 739 C C . LYS A 1 96 ? -8.606 4.070 20.381 1.00 84.19 96 LYS A C 1
ATOM 741 O O . LYS A 1 96 ? -9.055 4.373 21.481 1.00 84.19 96 LYS A O 1
ATOM 746 N N . GLY A 1 97 ? -8.132 4.981 19.533 1.00 85.94 97 GLY A N 1
ATOM 747 C CA . GLY A 1 97 ? -8.151 6.431 19.750 1.00 85.94 97 GLY A CA 1
ATOM 748 C C . GLY A 1 97 ? -9.039 7.178 18.753 1.00 85.94 97 GLY A C 1
ATOM 749 O O . GLY A 1 97 ? -9.826 6.582 18.023 1.00 85.94 97 GLY A O 1
ATOM 750 N N . LYS A 1 98 ? -8.868 8.504 18.672 1.00 87.62 98 LYS A N 1
ATOM 751 C CA . LYS A 1 98 ? -9.684 9.396 17.824 1.00 87.62 98 LYS A CA 1
ATOM 752 C C . LYS A 1 98 ? -9.833 8.905 16.376 1.00 87.62 98 LYS A C 1
ATOM 754 O O . LYS A 1 98 ? -10.938 8.898 15.851 1.00 87.62 98 LYS A O 1
ATOM 759 N N . THR A 1 99 ? -8.743 8.463 15.747 1.00 81.75 99 THR A N 1
ATOM 760 C CA . THR A 1 99 ? -8.761 7.962 14.361 1.00 81.75 99 THR A CA 1
ATOM 761 C C . THR A 1 99 ? -9.632 6.716 14.196 1.00 81.75 99 THR A C 1
ATOM 763 O O . THR A 1 99 ? -10.352 6.606 13.209 1.00 81.75 99 THR A O 1
ATOM 766 N N . TYR A 1 100 ? -9.589 5.791 15.160 1.00 85.00 100 TYR A N 1
ATOM 767 C CA . TYR A 1 100 ? -10.427 4.592 15.146 1.00 85.00 100 TYR A CA 1
ATOM 768 C C . TYR A 1 100 ? -11.907 4.940 15.323 1.00 85.00 100 TYR A C 1
ATOM 770 O O . TYR A 1 100 ? -12.748 4.400 14.610 1.00 85.00 100 TYR A O 1
ATOM 778 N N . ASN A 1 101 ? -12.217 5.867 16.230 1.00 89.12 101 ASN A N 1
ATOM 779 C CA . ASN A 1 101 ? -13.594 6.289 16.479 1.00 89.12 101 ASN A CA 1
ATOM 780 C C . ASN A 1 101 ? -14.208 6.935 15.231 1.00 89.12 101 ASN A C 1
ATOM 782 O O . ASN A 1 101 ? -15.274 6.509 14.806 1.00 89.12 101 ASN A O 1
ATOM 786 N N . ILE A 1 102 ? -13.483 7.852 14.576 1.00 89.19 102 ILE A N 1
ATOM 787 C CA . ILE A 1 102 ? -13.926 8.486 13.319 1.00 89.19 102 ILE A CA 1
ATOM 788 C C . ILE A 1 102 ? -14.167 7.435 12.224 1.00 89.19 102 ILE A C 1
ATOM 790 O O . ILE A 1 102 ? -15.156 7.500 11.498 1.00 89.19 102 ILE A O 1
ATOM 794 N N . LEU A 1 103 ? -13.277 6.444 12.095 1.00 87.06 103 LEU A N 1
ATOM 795 C CA . LEU A 1 103 ? -13.473 5.364 11.129 1.00 87.06 103 LEU A CA 1
ATOM 796 C C . LEU A 1 103 ? -14.700 4.511 11.480 1.00 87.06 103 LEU A C 1
ATOM 798 O O . LEU A 1 103 ? -15.463 4.159 10.590 1.00 87.06 103 LEU A O 1
ATOM 802 N N . SER A 1 104 ? -14.900 4.196 12.759 1.00 88.50 104 SER A N 1
ATOM 803 C CA . SER A 1 104 ? -16.028 3.384 13.230 1.00 88.50 104 SER A CA 1
ATOM 804 C C . SER A 1 104 ? -17.369 4.073 13.000 1.00 88.50 104 SER A C 1
ATOM 806 O O . SER A 1 104 ? -18.305 3.432 12.531 1.00 88.50 104 SER A O 1
ATOM 808 N N . GLU A 1 105 ? -17.444 5.379 13.262 1.00 91.44 105 GLU A N 1
ATOM 809 C CA . GLU A 1 105 ? -18.603 6.212 12.923 1.00 91.44 105 GLU A CA 1
ATOM 810 C C . GLU A 1 105 ? -18.890 6.130 11.424 1.00 91.44 105 GLU A C 1
ATOM 812 O O . GLU A 1 105 ? -20.009 5.812 11.023 1.00 91.44 105 GLU A O 1
ATOM 817 N N . ARG A 1 106 ? -17.855 6.281 10.587 1.00 90.25 106 ARG A N 1
ATOM 818 C CA . ARG A 1 106 ? -18.016 6.184 9.136 1.00 90.25 106 ARG A CA 1
ATOM 819 C C . ARG A 1 106 ? -18.498 4.807 8.673 1.00 90.25 106 ARG A C 1
ATOM 821 O O . ARG A 1 106 ? -19.302 4.741 7.750 1.00 90.25 106 ARG A O 1
ATOM 828 N N . VAL A 1 107 ? -18.019 3.722 9.285 1.00 90.12 107 VAL A N 1
ATOM 829 C CA . VAL A 1 107 ? -18.462 2.346 8.980 1.00 90.12 107 VAL A CA 1
ATOM 830 C C . VAL A 1 107 ? -19.959 2.189 9.240 1.00 90.12 107 VAL A C 1
ATOM 832 O O . VAL A 1 107 ? -20.663 1.645 8.391 1.00 90.12 107 VAL A O 1
ATOM 835 N N . ILE A 1 108 ? -20.449 2.721 10.364 1.00 90.19 108 ILE A N 1
ATOM 836 C CA . ILE A 1 108 ? -21.875 2.708 10.715 1.00 90.19 108 ILE A CA 1
ATOM 837 C C . ILE A 1 108 ? -22.685 3.536 9.711 1.00 90.19 108 ILE A C 1
ATOM 839 O O . ILE A 1 108 ? -23.693 3.053 9.201 1.00 90.19 108 ILE A O 1
ATOM 843 N N . GLU A 1 109 ? -22.237 4.753 9.387 1.00 91.81 109 GLU A N 1
ATOM 844 C CA . GLU A 1 109 ? -22.933 5.657 8.456 1.00 91.81 109 GLU A CA 1
ATOM 845 C C . GLU A 1 109 ? -23.171 5.044 7.074 1.00 91.81 109 GLU A C 1
ATOM 847 O O . GLU A 1 109 ? -24.198 5.307 6.452 1.00 91.81 109 GLU A O 1
ATOM 852 N N . VAL A 1 110 ? -22.217 4.259 6.571 1.00 90.12 110 VAL A N 1
ATOM 853 C CA . VAL A 1 110 ? -22.320 3.636 5.241 1.00 90.12 110 VAL A CA 1
ATOM 854 C C . VAL A 1 110 ? -22.963 2.252 5.272 1.00 90.12 110 VAL A C 1
ATOM 856 O O . VAL A 1 110 ? -23.057 1.615 4.226 1.00 90.12 110 VAL A O 1
ATOM 859 N N . G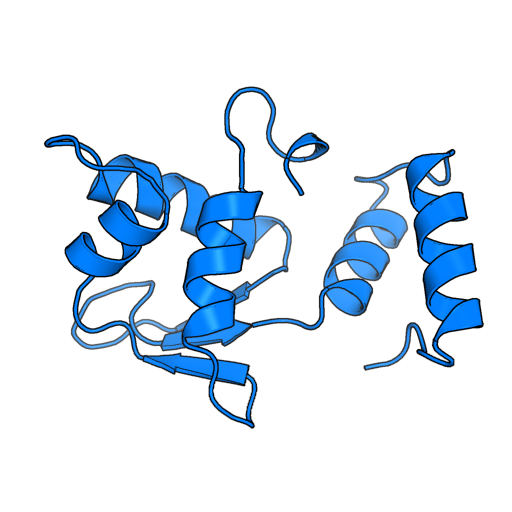LY A 1 111 ? -23.374 1.766 6.447 1.00 88.00 111 GLY A N 1
ATOM 860 C CA . GLY A 1 111 ? -23.912 0.415 6.613 1.00 88.00 111 GLY A CA 1
ATOM 861 C C . GLY A 1 111 ? -22.897 -0.692 6.309 1.00 88.00 111 GLY A C 1
ATOM 862 O O . GLY A 1 111 ? -23.291 -1.794 5.935 1.00 88.00 111 GLY A O 1
ATOM 863 N N . ALA A 1 112 ? -21.597 -0.406 6.429 1.00 88.31 112 ALA A N 1
ATOM 864 C CA . ALA A 1 112 ? -20.552 -1.407 6.252 1.00 88.31 112 ALA A CA 1
ATOM 865 C C . ALA A 1 112 ? -20.386 -2.255 7.518 1.00 88.31 112 ALA A C 1
ATOM 867 O O . ALA A 1 112 ? -20.850 -1.908 8.605 1.00 88.31 112 ALA A O 1
ATOM 868 N N . SER A 1 113 ? -19.673 -3.370 7.377 1.00 82.31 113 SER A N 1
ATOM 869 C CA . SER A 1 113 ? -19.368 -4.268 8.482 1.00 82.31 113 SER A CA 1
ATOM 870 C C . SER A 1 113 ? -17.858 -4.484 8.614 1.00 82.31 113 SER A C 1
ATOM 872 O O . SER A 1 113 ? -17.094 -4.321 7.661 1.00 82.31 113 SER A O 1
ATOM 874 N N . TRP A 1 114 ? -17.423 -4.836 9.823 1.00 74.81 114 TRP A N 1
ATOM 875 C CA . TRP A 1 114 ? -16.042 -5.242 10.107 1.00 74.81 114 TRP A CA 1
ATOM 876 C C . TRP A 1 114 ? -15.773 -6.715 9.763 1.00 74.81 114 TRP A C 1
ATOM 878 O O . TRP A 1 114 ? -14.675 -7.218 10.022 1.00 74.81 114 TRP A O 1
ATOM 888 N N . GLU A 1 115 ? -16.786 -7.413 9.258 1.00 69.75 115 GLU A N 1
ATOM 889 C CA . GLU A 1 115 ? -16.729 -8.778 8.751 1.00 69.75 115 GLU A CA 1
ATOM 890 C C . GLU A 1 115 ? -16.592 -8.696 7.224 1.00 69.75 115 GLU A C 1
ATOM 892 O O . GLU A 1 115 ? -17.271 -7.898 6.571 1.00 69.75 115 GLU A O 1
ATOM 897 N N . GLY A 1 116 ? -15.605 -9.423 6.697 1.00 58.25 116 GLY A N 1
ATOM 898 C CA . GLY A 1 116 ? -15.305 -9.494 5.266 1.00 58.25 116 GLY A CA 1
ATOM 899 C C . GLY A 1 116 ? -16.014 -10.656 4.598 1.00 58.25 116 GLY A C 1
ATOM 900 O O . GLY A 1 116 ? -16.363 -11.615 5.322 1.00 58.25 116 GLY A O 1
#

Sequence (116 aa):
MDGLSKGSPLSTTYLALWFRVSDEGLIEIRDKAALAFESGFASERGVTTWAGRMKKLKELGFISCREGSTGEFHYVLIVHPLVAVKKLLDEGIIPKGKTYNILSERVIEVGASWEG

Organism: Escherichia coli (NCBI:txid562)

Radius of gyration: 14.82 Å; chains: 1; bounding box: 39×24×36 Å